Protein AF-A0AA88HUE6-F1 (afdb_monomer)

Nearest PDB structures (foldseek):
  8euy-assembly1_h  TM=8.914E-01  e=2.891E+00  Schizosaccharomyces pombe
  8eup-assembly1_h  TM=8.843E-01  e=4.978E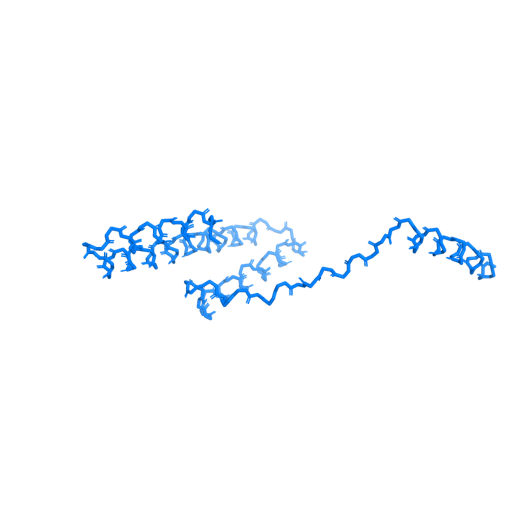+00  Schizosaccharomyces pombe
  5xy3-assembly1_h  TM=8.679E-01  e=9.106E+00  Trichomonas vaginalis
  6nye-assembly1_B  TM=6.367E-01  e=5.967E+00  synthetic construct
  6o0c-assembly1_A  TM=6.327E-01  e=5.617E+00  synthetic construct

Radius of gyration: 23.77 Å; Cα contacts (8 Å, |Δi|>4): 40; chains: 1; bounding box: 60×45×47 Å

Foldseek 3Di:
DVVVVVVVVVVVVVCCVVPPVPPPPPPDPPDPPPPLDDPVLVVLVVVLVVLVVVCVVPVDPVSVVVSVVSVVVSVVSVVVSLVVVLVVQCVVCPPPPVSNVVSVCVNVVVD

pLDDT: mean 87.7, std 11.86, range [54.44, 98.19]

Mean predicted aligned error: 10.84 Å

Solvent-accessible surface area (backbone atoms only — not comparable to full-atom values): 6430 Å² total; per-residue (Å²): 113,67,71,59,51,54,53,51,50,52,54,51,50,55,52,43,62,73,68,49,74,81,72,83,71,75,74,72,74,76,66,77,68,59,88,63,61,50,70,71,58,49,51,55,50,49,52,33,50,53,34,45,54,49,21,72,72,67,71,42,68,68,42,44,53,53,26,51,52,43,48,50,50,50,53,52,51,53,52,50,32,51,48,51,53,53,53,52,51,55,60,74,37,63,90,40,69,68,55,46,51,51,54,51,34,57,75,73,62,79,107

Sequence (111 aa):
MELINDQFMSVFQSIYEKTCLLRLVKQKKDDPRKPWITKERIDVINNRNLLYEQYLNSQDDADFIEFKAVRNKVNNMRRQAKKKYFEERFSDDKGDTRATWQVINEFMGVL

Organism: Artemia franciscana (NCBI:txid6661)

Structure (mmCIF, N/CA/C/O backbone):
data_AF-A0AA88HUE6-F1
#
_entry.id   AF-A0AA88HUE6-F1
#
loop_
_atom_site.group_PDB
_atom_site.id
_atom_site.type_symbol
_atom_site.label_atom_id
_atom_site.label_alt_id
_atom_site.label_comp_id
_atom_site.label_asym_id
_atom_site.label_entity_id
_atom_site.label_seq_id
_atom_site.pdbx_PDB_ins_code
_atom_site.Cartn_x
_atom_site.Cartn_y
_atom_site.Cartn_z
_atom_site.occupancy
_atom_site.B_iso_or_equiv
_atom_site.auth_seq_id
_atom_site.auth_comp_id
_atom_site.auth_asym_id
_atom_site.auth_atom_id
_atom_site.pdbx_PDB_model_num
ATOM 1 N N . MET A 1 1 ? 37.954 28.245 -13.651 1.00 57.59 1 MET A N 1
ATOM 2 C CA . MET A 1 1 ? 36.530 27.850 -13.584 1.00 57.59 1 MET A CA 1
ATOM 3 C C . MET A 1 1 ? 36.137 27.437 -12.173 1.00 57.59 1 MET A C 1
ATOM 5 O O . MET A 1 1 ? 35.124 27.934 -11.711 1.00 57.59 1 MET A O 1
ATOM 9 N N . GLU A 1 2 ? 36.954 26.651 -11.463 1.00 65.00 2 GLU A N 1
ATOM 10 C CA . GLU A 1 2 ? 36.704 26.275 -10.054 1.00 65.00 2 GLU A CA 1
ATOM 11 C C . GLU A 1 2 ? 36.568 27.488 -9.114 1.00 65.00 2 GLU A C 1
ATOM 13 O O . GLU A 1 2 ? 35.540 27.637 -8.470 1.00 65.00 2 GLU A O 1
ATOM 18 N N . LEU A 1 3 ? 37.494 28.455 -9.170 1.00 68.75 3 LEU A N 1
ATOM 19 C CA . LEU A 1 3 ? 37.474 29.636 -8.285 1.00 68.75 3 LEU A CA 1
ATOM 20 C C . LEU A 1 3 ? 36.208 30.516 -8.390 1.00 68.75 3 LEU A C 1
ATOM 22 O O . LEU A 1 3 ? 35.774 31.118 -7.410 1.00 68.75 3 LEU A O 1
ATOM 26 N N . ILE A 1 4 ? 35.628 30.618 -9.591 1.00 78.62 4 ILE A N 1
ATOM 27 C CA . ILE A 1 4 ? 34.405 31.403 -9.840 1.00 78.62 4 ILE A CA 1
ATOM 28 C C . ILE A 1 4 ? 33.192 30.660 -9.281 1.00 78.62 4 ILE A C 1
ATOM 30 O O . ILE A 1 4 ? 32.294 31.282 -8.715 1.00 78.62 4 ILE 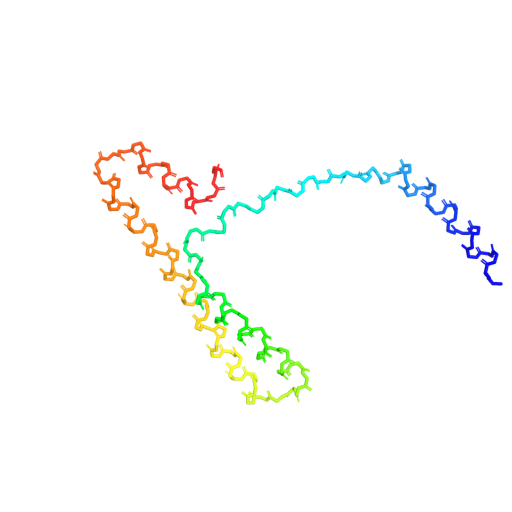A O 1
ATOM 34 N N . ASN A 1 5 ? 33.184 29.333 -9.417 1.00 79.62 5 ASN A N 1
ATOM 35 C CA . ASN A 1 5 ? 32.144 28.492 -8.848 1.00 79.62 5 ASN A CA 1
ATOM 36 C C . ASN A 1 5 ? 32.173 28.572 -7.316 1.00 79.62 5 ASN A C 1
ATOM 38 O O . ASN A 1 5 ? 31.129 28.738 -6.697 1.00 79.62 5 ASN A O 1
ATOM 42 N N . ASP A 1 6 ? 33.362 28.581 -6.715 1.00 85.75 6 ASP A N 1
ATOM 43 C CA . ASP A 1 6 ? 33.521 28.690 -5.262 1.00 85.75 6 ASP A CA 1
ATOM 44 C C . ASP A 1 6 ? 33.017 30.039 -4.731 1.00 85.75 6 ASP A C 1
ATOM 46 O O . ASP A 1 6 ? 32.276 30.093 -3.745 1.00 85.75 6 ASP A O 1
ATOM 50 N N . GLN A 1 7 ? 33.343 31.139 -5.419 1.00 87.19 7 GLN A N 1
ATOM 51 C CA . GLN A 1 7 ? 32.819 32.461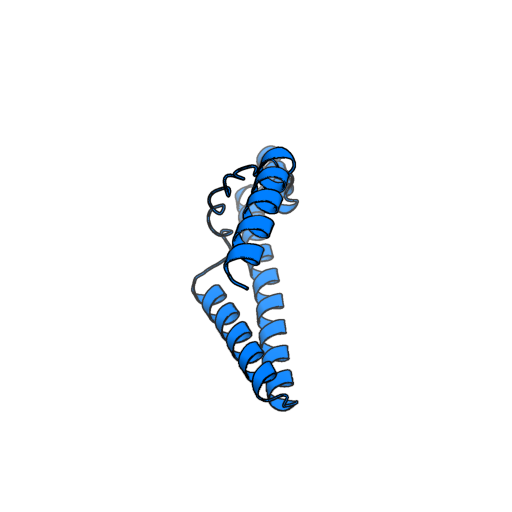 -5.068 1.00 87.19 7 GLN A CA 1
ATOM 52 C C . GLN A 1 7 ? 31.298 32.527 -5.212 1.00 87.19 7 GLN A C 1
ATOM 54 O O . GLN A 1 7 ? 30.620 32.980 -4.288 1.00 87.19 7 GLN A O 1
ATOM 59 N N . PHE A 1 8 ? 30.750 32.040 -6.327 1.00 91.81 8 PHE A N 1
ATOM 60 C CA . PHE A 1 8 ? 29.307 31.998 -6.546 1.00 91.81 8 PHE A CA 1
ATOM 61 C C . PHE A 1 8 ? 28.590 31.181 -5.462 1.00 91.81 8 PHE A C 1
ATOM 63 O O . PHE A 1 8 ? 27.630 31.667 -4.861 1.00 91.81 8 PHE A O 1
ATOM 70 N N . MET A 1 9 ? 29.091 29.981 -5.161 1.00 92.56 9 MET A N 1
ATOM 71 C CA . MET A 1 9 ? 28.514 29.095 -4.152 1.00 92.56 9 MET A CA 1
ATOM 72 C C . MET A 1 9 ? 28.572 29.712 -2.756 1.00 92.56 9 MET A C 1
ATOM 74 O O . MET A 1 9 ? 27.603 29.593 -2.012 1.00 92.56 9 MET A O 1
ATOM 78 N N . SER A 1 10 ? 29.644 30.434 -2.411 1.00 89.94 10 SER A N 1
ATOM 79 C CA . SER A 1 10 ? 29.738 31.119 -1.115 1.00 89.94 10 SER A CA 1
ATOM 80 C C . SER A 1 10 ? 28.666 32.204 -0.943 1.00 89.94 10 SER A C 1
ATOM 82 O O . SER A 1 10 ? 27.997 32.273 0.092 1.00 89.94 10 SER A O 1
ATOM 84 N N . VAL A 1 11 ? 28.444 33.018 -1.982 1.00 91.31 11 VAL A N 1
ATOM 85 C CA . VAL A 1 11 ? 27.438 34.086 -1.967 1.00 91.31 11 VAL A CA 1
ATOM 86 C C . VAL A 1 11 ? 26.040 33.478 -1.926 1.00 91.31 11 VAL A C 1
ATOM 88 O O . VAL A 1 11 ? 25.224 33.869 -1.089 1.00 91.31 11 VAL A O 1
ATOM 91 N N . PHE A 1 12 ? 25.780 32.483 -2.773 1.00 90.50 12 PHE A N 1
ATOM 92 C CA . PHE A 1 12 ? 24.508 31.772 -2.811 1.00 90.50 12 PHE A CA 1
ATOM 93 C C . PHE A 1 12 ? 24.170 31.124 -1.462 1.00 90.50 12 PHE A C 1
ATOM 95 O O . PHE A 1 12 ? 23.078 31.349 -0.941 1.00 90.50 12 PHE A O 1
ATOM 102 N N . GLN A 1 13 ? 25.114 30.395 -0.860 1.00 87.25 13 GLN A N 1
ATOM 103 C CA . GLN A 1 13 ? 24.922 29.724 0.426 1.00 87.25 13 GLN A CA 1
ATOM 104 C C . GLN A 1 13 ? 24.581 30.726 1.535 1.00 87.25 13 GLN A C 1
ATOM 106 O O . GLN A 1 13 ? 23.639 30.503 2.291 1.00 87.25 13 GLN A O 1
ATOM 111 N N . SER A 1 14 ? 25.271 31.872 1.583 1.00 88.94 14 SER A N 1
ATOM 112 C CA . SER A 1 14 ? 25.000 32.911 2.586 1.00 88.94 14 SER A CA 1
ATOM 113 C C . SER A 1 14 ? 23.584 33.494 2.486 1.00 88.94 14 SER A C 1
ATOM 115 O O . SER A 1 14 ? 22.932 33.757 3.499 1.00 88.94 14 SER A O 1
ATOM 117 N N . ILE A 1 15 ? 23.076 33.673 1.261 1.00 88.94 15 ILE A N 1
ATOM 118 C CA . ILE A 1 15 ? 21.715 34.159 1.019 1.00 88.94 15 ILE A CA 1
ATOM 119 C C . ILE A 1 15 ? 20.716 33.063 1.382 1.00 88.94 15 ILE A C 1
ATOM 121 O O . ILE A 1 15 ? 19.708 33.343 2.035 1.00 88.94 15 ILE A O 1
ATOM 125 N N . TYR A 1 16 ? 21.003 31.823 0.992 1.00 84.75 16 TYR A N 1
ATOM 126 C CA . TYR A 1 16 ? 20.160 30.667 1.256 1.00 84.75 16 TYR A CA 1
ATOM 127 C C . TYR A 1 16 ? 19.982 30.429 2.759 1.00 84.75 16 TYR A C 1
ATOM 129 O O . TYR A 1 16 ? 18.852 30.381 3.226 1.00 84.75 16 TYR A O 1
ATOM 137 N N . GLU A 1 17 ? 21.059 30.395 3.544 1.00 83.44 17 GLU A N 1
ATOM 138 C CA . GLU A 1 17 ? 20.996 30.208 5.002 1.00 83.44 17 GLU A CA 1
ATOM 139 C C . GLU A 1 17 ? 20.267 31.352 5.719 1.00 83.44 17 GLU A C 1
ATOM 141 O O . GLU A 1 17 ? 19.539 31.126 6.686 1.00 83.44 17 GLU A O 1
ATOM 146 N N . LYS A 1 18 ? 20.430 32.589 5.231 1.00 83.06 18 LYS A N 1
ATOM 147 C CA . LYS A 1 18 ? 19.788 33.776 5.811 1.00 83.06 18 LYS A CA 1
ATOM 148 C C . LYS A 1 18 ? 18.290 33.857 5.511 1.00 83.06 18 LYS A C 1
ATOM 150 O O . LYS A 1 18 ? 17.538 34.399 6.319 1.00 83.06 18 LYS A O 1
ATOM 155 N N . THR A 1 19 ? 17.857 33.388 4.341 1.00 82.81 19 THR A N 1
ATOM 156 C CA . THR A 1 19 ? 16.472 33.554 3.857 1.00 82.81 19 THR A CA 1
ATOM 157 C C . THR A 1 19 ? 15.637 32.290 4.012 1.00 82.81 19 THR A C 1
ATOM 159 O O . THR A 1 19 ? 14.489 32.353 4.453 1.00 82.81 19 THR A O 1
ATOM 162 N N . CYS A 1 20 ? 16.213 31.131 3.704 1.00 78.06 20 CYS A N 1
ATOM 163 C CA . CYS A 1 20 ? 15.608 29.833 3.938 1.00 78.06 20 CYS A CA 1
ATOM 164 C C . CYS A 1 20 ? 16.015 29.352 5.327 1.00 78.06 20 CYS A C 1
ATOM 166 O O . CYS A 1 20 ? 17.016 28.661 5.500 1.00 78.06 20 CYS A O 1
ATOM 168 N N . LEU A 1 21 ? 15.195 29.681 6.328 1.00 69.00 21 LEU A N 1
ATOM 169 C CA . LEU A 1 21 ? 15.250 29.002 7.617 1.00 69.00 21 LEU A CA 1
ATOM 170 C C . LEU A 1 21 ? 15.008 27.510 7.365 1.00 69.00 21 LEU A C 1
ATOM 172 O O . LEU A 1 21 ? 13.861 27.078 7.220 1.00 69.00 21 LEU A O 1
ATOM 176 N N . LEU A 1 22 ? 16.090 26.730 7.288 1.00 67.81 22 LEU A N 1
ATOM 177 C CA . LEU A 1 22 ? 16.044 25.277 7.213 1.00 67.81 22 LEU A CA 1
ATOM 178 C C . LEU A 1 22 ? 15.398 24.772 8.499 1.00 67.81 22 LEU A C 1
ATOM 180 O O . LEU A 1 22 ? 16.046 24.520 9.514 1.00 67.81 22 LEU A O 1
ATOM 184 N N . ARG A 1 23 ? 14.072 24.662 8.480 1.00 67.88 23 ARG A N 1
ATOM 185 C CA . ARG A 1 23 ? 13.339 24.039 9.564 1.00 67.88 23 ARG A CA 1
ATOM 186 C C . ARG A 1 23 ? 13.684 22.563 9.504 1.00 67.88 23 ARG A C 1
ATOM 188 O O . ARG A 1 23 ? 13.254 21.864 8.590 1.00 67.88 23 ARG A O 1
ATOM 195 N N . LEU A 1 24 ? 14.427 22.087 10.499 1.00 66.75 24 LEU A N 1
ATOM 196 C CA . LEU A 1 24 ? 14.520 20.663 10.783 1.00 66.75 24 LEU A CA 1
ATOM 197 C C . LEU A 1 24 ? 13.112 20.184 11.137 1.00 66.75 24 LEU A C 1
ATOM 199 O O . LEU A 1 24 ? 12.660 20.267 12.280 1.00 66.75 24 LEU A O 1
ATOM 203 N N . VAL A 1 25 ? 12.378 19.736 10.123 1.00 69.81 25 VAL A N 1
ATOM 204 C CA . VAL A 1 25 ? 11.133 19.019 10.333 1.00 69.81 25 VAL A CA 1
ATOM 205 C C . VAL A 1 25 ? 11.553 17.703 10.957 1.00 69.81 25 VAL A C 1
ATOM 207 O O . VAL A 1 25 ? 12.130 16.846 10.290 1.00 69.81 25 VAL A O 1
ATOM 210 N N . LYS A 1 26 ? 11.301 17.552 12.261 1.00 64.44 26 LYS A N 1
ATOM 211 C CA . LYS A 1 26 ? 11.343 16.232 12.882 1.00 64.44 26 LYS A CA 1
ATOM 212 C C . LYS A 1 26 ? 10.374 15.379 12.083 1.00 64.44 26 LYS A C 1
ATOM 214 O O . LYS A 1 26 ? 9.165 15.608 12.154 1.00 64.44 26 LYS A O 1
ATOM 219 N N . GLN A 1 27 ? 10.897 14.440 11.298 1.00 61.78 27 GLN A N 1
ATOM 220 C CA . GLN A 1 27 ? 10.044 13.407 10.747 1.00 61.78 27 GLN A CA 1
ATOM 221 C C . GLN A 1 27 ? 9.397 12.741 11.954 1.00 61.78 27 GLN A C 1
ATOM 223 O O . GLN A 1 27 ? 10.094 12.253 12.851 1.00 61.78 27 GLN A O 1
ATOM 228 N N . LYS A 1 28 ? 8.066 12.833 12.049 1.00 60.84 28 LYS A N 1
ATOM 229 C CA . LYS A 1 28 ? 7.341 12.014 13.013 1.00 60.84 28 LYS A CA 1
ATOM 230 C C . LYS A 1 28 ? 7.803 10.590 12.727 1.00 60.84 28 LYS A C 1
ATOM 232 O O . LYS A 1 28 ? 7.804 10.194 11.564 1.00 60.84 28 LYS A O 1
ATOM 237 N N . LYS A 1 29 ? 8.267 9.876 13.760 1.00 55.03 29 LYS A N 1
ATOM 238 C CA . LYS A 1 29 ? 8.512 8.435 13.638 1.00 55.03 29 LYS A CA 1
ATOM 239 C C . LYS A 1 29 ? 7.276 7.870 12.959 1.00 55.03 29 LYS A C 1
ATOM 241 O O . LYS A 1 29 ? 6.182 8.203 13.420 1.00 55.03 29 LYS A O 1
ATOM 246 N N . ASP A 1 30 ? 7.469 7.148 11.856 1.00 57.19 30 ASP A N 1
ATOM 247 C CA . ASP A 1 30 ? 6.366 6.542 11.124 1.00 57.19 30 ASP A CA 1
ATOM 248 C C . ASP A 1 30 ? 5.431 5.912 12.153 1.00 57.19 30 ASP A C 1
ATOM 250 O O . ASP A 1 30 ? 5.849 5.062 12.945 1.00 57.19 30 ASP A O 1
ATOM 254 N N . ASP A 1 31 ? 4.206 6.432 12.197 1.00 56.72 31 ASP A N 1
ATOM 255 C CA . ASP A 1 31 ? 3.102 5.868 12.963 1.00 56.72 31 ASP A CA 1
ATOM 256 C C . ASP A 1 31 ? 3.155 4.344 12.770 1.00 56.72 31 ASP A C 1
ATOM 258 O O . ASP A 1 31 ? 3.358 3.936 11.613 1.00 56.72 31 ASP A O 1
ATOM 262 N N . PRO A 1 32 ? 3.095 3.506 13.835 1.00 56.97 32 PRO A N 1
ATOM 263 C CA . PRO A 1 32 ? 3.165 2.055 13.716 1.00 56.97 32 PRO A CA 1
ATOM 264 C C . PRO A 1 32 ? 2.401 1.625 12.478 1.00 56.97 32 PRO A C 1
ATOM 266 O O . PRO A 1 32 ? 1.204 1.881 12.352 1.00 56.97 32 PRO A O 1
ATOM 269 N N . ARG A 1 33 ? 3.177 1.104 11.518 1.00 68.31 33 ARG A N 1
ATOM 270 C CA . ARG A 1 33 ? 2.774 0.792 10.148 1.00 68.31 33 ARG A CA 1
ATOM 271 C C . ARG A 1 33 ? 1.320 0.349 10.178 1.00 68.31 33 ARG A C 1
ATOM 273 O O . ARG A 1 33 ? 1.054 -0.670 10.808 1.00 68.31 33 ARG A O 1
ATOM 280 N N . LYS A 1 34 ? 0.423 1.161 9.591 1.00 81.06 34 LYS A N 1
ATOM 281 C CA . LYS A 1 34 ? -1.047 1.011 9.668 1.00 81.06 34 LYS A CA 1
ATOM 282 C C . LYS A 1 34 ? -1.428 -0.445 9.946 1.00 81.06 34 LYS A C 1
ATOM 284 O O . LYS A 1 34 ? -1.053 -1.268 9.109 1.00 81.06 34 LYS A O 1
ATOM 289 N N . PRO A 1 35 ? -2.154 -0.776 11.029 1.00 85.50 35 PRO A N 1
ATOM 290 C CA . PRO A 1 35 ? -2.270 -2.156 11.523 1.00 85.50 35 PRO A CA 1
ATOM 291 C C . PRO A 1 35 ? -2.710 -3.181 10.468 1.00 85.50 35 PRO A C 1
ATOM 293 O O . PRO A 1 35 ? -2.348 -4.352 10.508 1.00 85.50 35 PRO A O 1
ATOM 296 N N . TRP A 1 36 ? -3.442 -2.727 9.451 1.00 88.56 36 TRP A N 1
ATOM 297 C CA . TRP A 1 36 ? -3.846 -3.513 8.291 1.00 88.56 36 TRP A CA 1
ATOM 298 C C . TRP A 1 36 ? -2.764 -3.684 7.198 1.00 88.56 36 TRP A C 1
ATOM 300 O O . TRP A 1 36 ? -3.087 -4.076 6.074 1.00 88.56 36 TRP A O 1
ATOM 310 N N . ILE A 1 37 ? -1.486 -3.408 7.452 1.00 88.38 37 ILE A N 1
ATOM 311 C CA . ILE A 1 37 ? -0.371 -3.647 6.521 1.00 88.38 37 ILE A CA 1
ATOM 312 C C . ILE A 1 37 ? 0.504 -4.777 7.069 1.00 88.38 37 ILE A C 1
ATOM 314 O O . ILE A 1 37 ? 1.243 -4.597 8.029 1.00 88.38 37 ILE A O 1
ATOM 318 N N . THR A 1 38 ? 0.455 -5.936 6.414 1.00 90.25 38 THR A N 1
ATOM 319 C CA . THR A 1 38 ? 1.256 -7.120 6.758 1.00 90.25 38 THR A CA 1
ATOM 320 C C . THR A 1 38 ? 2.474 -7.253 5.841 1.00 90.25 38 THR A C 1
ATOM 322 O O . THR A 1 38 ? 2.514 -6.645 4.768 1.00 90.25 38 THR A O 1
ATOM 325 N N . LYS A 1 39 ? 3.454 -8.082 6.234 1.00 88.75 39 LYS A N 1
ATOM 326 C CA . LYS A 1 39 ? 4.632 -8.404 5.406 1.00 88.75 39 LYS A CA 1
ATOM 327 C C . LYS A 1 39 ? 4.236 -8.925 4.021 1.00 88.75 39 LYS A C 1
ATOM 329 O O . LYS A 1 39 ? 4.663 -8.367 3.023 1.00 88.75 39 LYS A O 1
ATOM 334 N N . GLU A 1 40 ? 3.310 -9.875 3.966 1.00 89.31 40 GLU A N 1
ATOM 335 C CA . GLU A 1 40 ? 2.793 -10.430 2.707 1.00 89.31 40 GLU A CA 1
ATOM 336 C C . GLU A 1 40 ? 2.220 -9.347 1.779 1.00 89.31 40 GLU A C 1
ATOM 338 O O . GLU A 1 40 ? 2.454 -9.341 0.573 1.00 89.31 40 GLU A O 1
ATOM 343 N N . ARG A 1 41 ? 1.484 -8.376 2.338 1.00 91.44 41 ARG A N 1
ATOM 344 C CA . ARG A 1 41 ? 0.926 -7.257 1.563 1.00 91.44 41 ARG A CA 1
ATOM 345 C C . ARG A 1 41 ? 2.027 -6.350 1.016 1.00 91.44 41 ARG A C 1
ATOM 347 O O . ARG A 1 41 ? 1.873 -5.804 -0.076 1.00 91.44 41 ARG A O 1
ATOM 354 N N . ILE A 1 42 ? 3.115 -6.181 1.764 1.00 92.81 42 ILE A N 1
ATOM 355 C CA . ILE A 1 42 ? 4.301 -5.439 1.323 1.00 92.81 42 ILE A CA 1
ATOM 356 C C . ILE A 1 42 ? 4.993 -6.182 0.180 1.00 92.81 42 ILE A C 1
ATOM 358 O O . ILE A 1 42 ? 5.353 -5.544 -0.803 1.00 92.81 42 ILE A O 1
ATOM 362 N N . ASP A 1 43 ? 5.092 -7.506 0.242 1.00 94.38 43 ASP A N 1
ATOM 363 C CA . ASP A 1 43 ? 5.708 -8.304 -0.822 1.00 94.38 43 ASP A CA 1
ATOM 364 C C . ASP A 1 43 ? 4.946 -8.145 -2.151 1.00 94.38 43 ASP A C 1
ATOM 366 O O . ASP A 1 43 ? 5.550 -7.909 -3.197 1.00 94.38 43 ASP A O 1
ATOM 370 N N . VAL A 1 44 ? 3.607 -8.131 -2.115 1.00 94.88 44 VAL A N 1
ATOM 371 C CA . VAL A 1 44 ? 2.782 -7.858 -3.311 1.00 94.88 44 VAL A CA 1
ATOM 372 C C . VAL A 1 44 ? 2.975 -6.422 -3.825 1.00 94.88 44 VAL A C 1
ATOM 374 O O . VAL A 1 44 ? 2.991 -6.185 -5.034 1.00 94.88 44 VAL A O 1
ATOM 377 N N . ILE A 1 45 ? 3.128 -5.446 -2.922 1.00 95.62 45 ILE A N 1
ATOM 378 C CA . ILE A 1 45 ? 3.436 -4.049 -3.272 1.00 95.62 45 ILE A CA 1
ATOM 379 C C . ILE A 1 45 ? 4.800 -3.952 -3.961 1.00 95.62 45 ILE A C 1
ATOM 381 O O . ILE A 1 45 ? 4.902 -3.236 -4.958 1.00 95.62 45 ILE A O 1
ATOM 385 N N . ASN A 1 46 ? 5.802 -4.667 -3.454 1.00 96.62 46 ASN A N 1
ATOM 386 C CA . ASN A 1 46 ? 7.148 -4.697 -4.011 1.00 96.62 46 ASN A CA 1
ATOM 387 C C . ASN A 1 46 ? 7.148 -5.360 -5.390 1.00 96.62 46 ASN A C 1
ATOM 389 O O . ASN A 1 46 ? 7.692 -4.787 -6.325 1.00 96.62 46 ASN A O 1
ATOM 393 N N . ASN A 1 47 ? 6.438 -6.480 -5.557 1.00 97.25 47 ASN A N 1
ATOM 394 C CA . ASN A 1 47 ? 6.272 -7.123 -6.862 1.00 97.25 47 ASN A CA 1
ATOM 395 C C . ASN A 1 47 ? 5.663 -6.171 -7.903 1.00 97.25 47 ASN A C 1
ATOM 397 O O . ASN A 1 47 ? 6.137 -6.068 -9.027 1.00 97.25 47 ASN A O 1
ATOM 401 N N . ARG A 1 48 ? 4.636 -5.409 -7.512 1.00 97.62 48 ARG A N 1
ATOM 402 C CA . ARG A 1 48 ? 4.032 -4.382 -8.374 1.00 97.62 48 ARG A CA 1
ATOM 403 C C . ARG A 1 48 ? 5.019 -3.279 -8.762 1.00 97.62 48 ARG A C 1
ATOM 405 O O . ARG A 1 48 ? 4.885 -2.735 -9.852 1.00 97.62 48 ARG A O 1
ATOM 412 N N . ASN A 1 49 ? 5.956 -2.919 -7.885 1.00 97.81 49 ASN A N 1
ATOM 413 C CA . ASN A 1 49 ? 6.986 -1.925 -8.195 1.00 97.81 49 ASN A CA 1
ATOM 414 C C . ASN A 1 49 ? 8.028 -2.497 -9.166 1.00 97.81 49 ASN A C 1
ATOM 416 O O . ASN A 1 49 ? 8.351 -1.830 -10.139 1.00 97.81 49 ASN A O 1
ATOM 420 N N . LEU A 1 50 ? 8.465 -3.743 -8.958 1.00 98.06 50 LEU A N 1
ATOM 421 C CA . LEU A 1 50 ? 9.394 -4.429 -9.863 1.00 98.06 50 LEU A CA 1
ATOM 422 C C . LEU A 1 50 ? 8.816 -4.543 -11.280 1.00 98.06 50 LEU A C 1
ATOM 424 O O . LEU A 1 50 ? 9.485 -4.192 -12.242 1.00 98.06 50 LEU A O 1
ATOM 428 N N . LEU A 1 51 ? 7.544 -4.934 -11.412 1.00 97.88 51 LEU A N 1
ATOM 429 C CA . LEU A 1 51 ? 6.865 -4.987 -12.715 1.00 97.88 51 LEU A CA 1
ATOM 430 C C . LEU A 1 51 ? 6.739 -3.611 -13.380 1.00 97.88 51 LEU A C 1
ATOM 432 O O . LEU A 1 51 ? 6.748 -3.506 -14.603 1.00 97.88 51 LEU A O 1
ATOM 436 N N . TYR A 1 52 ? 6.620 -2.543 -12.588 1.00 98.12 52 TYR A N 1
ATOM 437 C CA . TYR A 1 52 ? 6.616 -1.188 -13.131 1.00 98.12 52 TYR A CA 1
ATOM 438 C C . TYR A 1 52 ? 7.994 -0.800 -13.668 1.00 98.12 52 TYR A C 1
ATOM 440 O O . TYR A 1 52 ? 8.082 -0.257 -14.763 1.00 98.12 52 TYR A O 1
ATOM 448 N N . GLU A 1 53 ? 9.062 -1.108 -12.929 1.00 98.19 53 GLU A N 1
ATOM 449 C CA . GLU A 1 53 ? 10.440 -0.900 -13.386 1.00 98.19 53 GLU A CA 1
ATOM 450 C C . GLU A 1 53 ? 10.739 -1.714 -14.651 1.00 98.19 53 GLU A C 1
ATOM 452 O O . GLU A 1 53 ? 11.320 -1.181 -15.593 1.00 98.19 53 GLU A O 1
ATOM 457 N N . GLN A 1 54 ? 10.279 -2.967 -14.715 1.00 97.56 54 GLN A N 1
ATOM 458 C CA . GLN A 1 54 ? 10.376 -3.806 -15.910 1.00 97.56 54 GLN A CA 1
ATOM 459 C C . GLN A 1 54 ? 9.694 -3.148 -17.114 1.00 97.56 54 GLN A C 1
ATOM 461 O O . GLN A 1 54 ? 10.348 -2.954 -18.134 1.00 97.56 54 GLN A O 1
ATOM 466 N N . TYR A 1 55 ? 8.436 -2.720 -16.969 1.00 97.94 55 TYR A N 1
ATOM 467 C CA . TYR A 1 55 ? 7.714 -2.005 -18.023 1.00 97.94 55 TYR A CA 1
ATOM 468 C C . TYR A 1 55 ? 8.427 -0.716 -18.464 1.00 97.94 55 TYR A C 1
ATOM 470 O O . TYR A 1 55 ? 8.492 -0.426 -19.655 1.00 97.94 55 TYR A O 1
ATOM 478 N N . LEU A 1 56 ? 8.985 0.067 -17.533 1.00 97.56 56 LEU A N 1
ATOM 479 C CA . LEU A 1 56 ? 9.721 1.287 -17.887 1.00 97.56 56 LEU A CA 1
ATOM 480 C C . LEU A 1 56 ? 10.967 0.996 -18.735 1.00 97.56 56 LEU A C 1
ATOM 482 O O . LEU A 1 56 ? 11.328 1.820 -19.576 1.00 97.56 56 LEU A O 1
ATOM 486 N N . ASN A 1 57 ? 11.603 -0.156 -18.516 1.00 97.44 57 ASN A N 1
ATOM 487 C CA . ASN A 1 57 ? 12.791 -0.578 -19.251 1.00 97.44 57 ASN A CA 1
ATOM 488 C C . ASN A 1 57 ? 12.453 -1.200 -20.613 1.00 97.44 57 ASN A C 1
ATOM 490 O O . ASN A 1 57 ? 13.154 -0.929 -21.585 1.00 97.44 57 ASN A O 1
ATOM 494 N N . SER A 1 58 ? 11.414 -2.036 -20.690 1.00 96.62 58 SER A N 1
ATOM 495 C CA . SER A 1 58 ? 11.036 -2.742 -21.922 1.00 96.62 58 SER A CA 1
ATOM 496 C C . SER A 1 58 ? 10.167 -1.905 -22.859 1.00 96.62 58 SER A C 1
ATOM 498 O O . SER A 1 58 ? 10.287 -2.035 -24.074 1.00 96.62 58 SER A O 1
ATOM 500 N N . GLN A 1 59 ? 9.299 -1.055 -22.298 1.00 94.38 59 GLN A N 1
ATOM 501 C CA . GLN A 1 59 ? 8.219 -0.346 -22.994 1.00 94.38 59 GLN A CA 1
ATOM 502 C C . GLN A 1 59 ? 7.263 -1.273 -23.769 1.00 94.38 59 GLN A C 1
ATOM 504 O O . GLN A 1 59 ? 6.619 -0.835 -24.721 1.00 94.38 59 GLN A O 1
ATOM 509 N N . ASP A 1 60 ? 7.151 -2.539 -23.355 1.00 96.81 60 ASP A N 1
ATOM 510 C CA . ASP A 1 60 ? 6.257 -3.525 -23.968 1.00 96.81 60 ASP A CA 1
ATOM 511 C C . ASP A 1 60 ? 4.838 -3.454 -23.370 1.00 96.81 60 ASP A C 1
ATOM 513 O O . ASP A 1 60 ? 4.638 -3.314 -22.156 1.00 96.81 60 ASP A O 1
ATOM 517 N N . ASP A 1 61 ? 3.832 -3.609 -24.230 1.00 97.00 61 ASP A N 1
ATOM 518 C CA . ASP A 1 61 ? 2.423 -3.685 -23.854 1.00 97.00 61 ASP A CA 1
ATOM 519 C C . ASP A 1 61 ? 2.135 -4.909 -22.973 1.00 97.00 61 ASP A C 1
ATOM 521 O O . ASP A 1 61 ? 1.292 -4.836 -22.073 1.00 97.00 61 ASP A O 1
ATOM 525 N N . ALA A 1 62 ? 2.837 -6.028 -23.187 1.00 97.31 62 ALA A N 1
ATOM 526 C CA . ALA A 1 62 ? 2.675 -7.228 -22.365 1.00 97.31 62 ALA A CA 1
ATOM 527 C C . ALA A 1 62 ? 3.051 -6.963 -20.894 1.00 97.31 62 ALA A C 1
ATOM 529 O O . ALA A 1 62 ? 2.257 -7.243 -19.986 1.00 97.31 62 ALA A O 1
ATOM 530 N N . ASP A 1 63 ? 4.202 -6.326 -20.668 1.00 96.94 63 ASP A N 1
ATOM 531 C CA . ASP A 1 63 ? 4.673 -5.931 -19.336 1.00 96.94 63 ASP A CA 1
ATOM 532 C C . ASP A 1 63 ? 3.734 -4.902 -18.693 1.00 96.94 63 ASP A C 1
ATOM 534 O O . ASP A 1 63 ? 3.436 -4.965 -17.494 1.00 96.94 63 ASP A O 1
ATOM 538 N N . PHE A 1 64 ? 3.190 -3.975 -19.491 1.00 97.81 64 PHE A N 1
ATOM 539 C CA . PHE A 1 64 ? 2.197 -3.020 -19.006 1.00 97.81 64 PHE A CA 1
ATOM 540 C C . PHE A 1 64 ? 0.907 -3.702 -18.534 1.00 97.81 64 PHE A C 1
ATOM 542 O O . PHE A 1 64 ? 0.348 -3.332 -17.492 1.00 97.81 64 PHE A O 1
ATOM 549 N N . ILE A 1 65 ? 0.415 -4.693 -19.284 1.00 98.19 65 ILE A N 1
ATOM 550 C CA . ILE A 1 65 ? -0.782 -5.468 -18.933 1.00 98.19 65 ILE A CA 1
ATOM 551 C C . ILE A 1 65 ? -0.558 -6.213 -17.615 1.00 98.19 65 ILE A C 1
ATOM 553 O O . ILE A 1 65 ? -1.419 -6.151 -16.726 1.00 98.19 65 ILE A O 1
ATOM 557 N N . GLU A 1 66 ? 0.599 -6.856 -17.453 1.00 97.38 66 GLU A N 1
ATOM 558 C CA . GLU A 1 66 ? 0.950 -7.564 -16.223 1.00 97.38 66 GLU A CA 1
ATOM 559 C C . GLU A 1 66 ? 1.036 -6.604 -15.028 1.00 97.38 66 GLU A C 1
ATOM 561 O O . GLU A 1 66 ? 0.349 -6.794 -14.012 1.00 97.38 66 GLU A O 1
ATOM 566 N N . PHE A 1 67 ? 1.780 -5.504 -15.167 1.00 98.06 67 PHE A N 1
ATOM 567 C CA . PHE A 1 67 ? 1.846 -4.451 -14.155 1.00 98.06 67 PHE A CA 1
ATOM 568 C C . PHE A 1 67 ? 0.448 -3.953 -13.763 1.00 98.06 67 PHE A C 1
ATOM 570 O O . PHE A 1 67 ? 0.127 -3.834 -12.574 1.00 98.06 67 PHE A O 1
ATOM 577 N N . LYS A 1 68 ? -0.418 -3.675 -14.745 1.00 98.06 68 LYS A N 1
ATOM 578 C CA . LYS A 1 68 ? -1.778 -3.168 -14.516 1.00 98.06 68 LYS A CA 1
ATOM 579 C C . LYS A 1 68 ? -2.626 -4.169 -13.731 1.00 98.06 68 LYS A C 1
ATOM 581 O O . LYS A 1 68 ? -3.360 -3.760 -12.823 1.00 98.06 68 LYS A O 1
ATOM 586 N N . ALA A 1 69 ? -2.507 -5.463 -14.025 1.00 98.00 69 ALA A N 1
ATOM 587 C CA . ALA A 1 69 ? -3.192 -6.517 -13.284 1.00 98.00 69 ALA A CA 1
ATOM 588 C C . ALA A 1 69 ? -2.755 -6.540 -11.808 1.00 98.00 69 ALA A C 1
ATOM 590 O O . ALA A 1 69 ? -3.601 -6.490 -10.904 1.00 98.00 69 ALA A O 1
ATOM 591 N N . VAL A 1 70 ? -1.445 -6.515 -11.540 1.00 97.75 70 VAL A N 1
ATOM 592 C CA . VAL A 1 70 ? -0.924 -6.522 -10.163 1.00 97.75 70 VAL A CA 1
ATOM 593 C C . VAL A 1 70 ? -1.238 -5.209 -9.436 1.00 97.75 70 VAL A C 1
ATOM 595 O O . VAL A 1 70 ? -1.629 -5.230 -8.267 1.00 97.75 70 VAL A O 1
ATOM 598 N N . ARG A 1 71 ? -1.190 -4.056 -10.115 1.00 97.81 71 ARG A N 1
ATOM 599 C CA . ARG A 1 71 ? -1.632 -2.762 -9.565 1.00 97.81 71 ARG A CA 1
ATOM 600 C C . ARG A 1 71 ? -3.081 -2.819 -9.081 1.00 97.81 71 ARG A C 1
ATOM 602 O O . ARG A 1 71 ? -3.376 -2.352 -7.978 1.00 97.81 71 ARG A O 1
ATOM 609 N N . ASN A 1 72 ? -3.979 -3.401 -9.871 1.00 97.94 72 ASN A N 1
ATOM 610 C CA . ASN A 1 72 ? -5.383 -3.555 -9.491 1.00 97.94 72 ASN A CA 1
ATOM 611 C C . ASN A 1 72 ? -5.547 -4.500 -8.297 1.00 97.9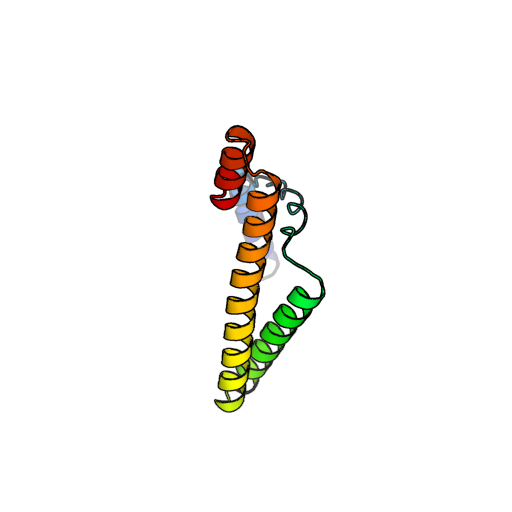4 72 ASN A C 1
ATOM 613 O O . ASN A 1 72 ? -6.285 -4.180 -7.360 1.00 97.94 72 ASN A O 1
ATOM 617 N N . LYS A 1 73 ? -4.798 -5.609 -8.273 1.00 96.81 73 LYS A N 1
ATOM 618 C CA . LYS A 1 73 ? -4.747 -6.523 -7.124 1.00 96.81 73 LYS A CA 1
ATOM 619 C C . LYS A 1 73 ? -4.307 -5.799 -5.849 1.00 96.81 73 LYS A C 1
ATOM 621 O O . LYS A 1 73 ? -4.988 -5.909 -4.832 1.00 96.81 73 LYS A O 1
ATOM 626 N N . VAL A 1 74 ? -3.239 -4.998 -5.907 1.00 96.75 74 VAL A N 1
ATOM 627 C CA . VAL A 1 74 ? -2.757 -4.194 -4.769 1.00 96.75 74 VAL A CA 1
ATOM 628 C C . VAL A 1 74 ? -3.825 -3.207 -4.291 1.00 96.75 74 VAL A C 1
ATOM 630 O O . VAL A 1 74 ? -4.055 -3.085 -3.086 1.00 96.75 74 VAL A O 1
ATOM 633 N N . ASN A 1 75 ? -4.506 -2.519 -5.211 1.00 96.25 75 ASN A N 1
ATOM 634 C CA . ASN A 1 75 ? -5.570 -1.572 -4.868 1.00 96.25 75 ASN A CA 1
ATOM 635 C C . ASN A 1 75 ? -6.734 -2.258 -4.144 1.00 96.25 75 ASN A C 1
ATOM 637 O O . ASN A 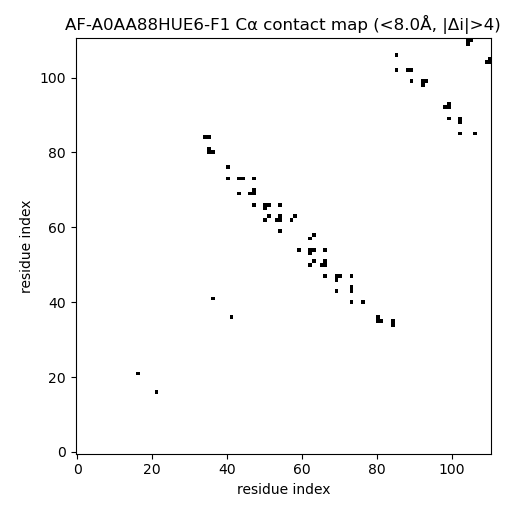1 75 ? -7.182 -1.776 -3.100 1.00 96.25 75 ASN A O 1
ATOM 641 N N . ASN A 1 76 ? -7.198 -3.393 -4.669 1.00 96.75 76 ASN A N 1
ATOM 642 C CA . ASN A 1 76 ? -8.288 -4.160 -4.071 1.00 96.75 76 ASN A CA 1
ATOM 643 C C . ASN A 1 76 ? -7.891 -4.715 -2.703 1.00 96.75 76 ASN A C 1
ATOM 645 O O . ASN A 1 76 ? -8.614 -4.520 -1.727 1.00 96.75 76 ASN A O 1
ATOM 649 N N . MET A 1 77 ? -6.700 -5.305 -2.607 1.00 95.56 77 MET A N 1
ATOM 650 C CA . MET A 1 77 ? -6.131 -5.803 -1.359 1.00 95.56 77 MET A CA 1
ATOM 651 C C . MET A 1 77 ? -6.044 -4.700 -0.297 1.00 95.56 77 MET A C 1
ATOM 653 O O . MET A 1 77 ? -6.461 -4.913 0.836 1.00 95.56 77 MET A O 1
ATOM 657 N N . ARG A 1 78 ? -5.564 -3.498 -0.648 1.00 92.62 78 ARG A N 1
ATOM 658 C CA . ARG A 1 78 ? -5.481 -2.356 0.281 1.00 92.62 78 ARG A CA 1
ATOM 659 C C . ARG A 1 78 ? -6.859 -1.919 0.781 1.00 92.62 78 ARG A C 1
ATOM 661 O O . ARG A 1 78 ? -7.003 -1.595 1.959 1.00 92.62 78 ARG A O 1
ATOM 668 N N . ARG A 1 79 ? -7.862 -1.893 -0.102 1.00 94.12 79 ARG A N 1
ATOM 669 C CA . ARG A 1 79 ? -9.247 -1.549 0.260 1.00 94.12 79 ARG A CA 1
ATOM 670 C C . ARG A 1 79 ? -9.844 -2.587 1.206 1.00 94.12 79 ARG A C 1
ATOM 672 O O . ARG A 1 79 ? -10.356 -2.210 2.253 1.00 94.12 79 ARG A O 1
ATOM 679 N N . GLN A 1 80 ? -9.717 -3.871 0.876 1.00 95.50 80 GLN A N 1
ATOM 680 C CA . GLN A 1 80 ? -10.214 -4.978 1.700 1.00 95.50 80 GLN A CA 1
ATOM 681 C C . GLN A 1 80 ? -9.515 -5.039 3.059 1.00 95.50 80 GLN A C 1
ATOM 683 O O . GLN A 1 80 ? -10.173 -5.210 4.074 1.00 95.50 80 GLN A O 1
ATOM 688 N N . ALA A 1 81 ? -8.199 -4.831 3.086 1.00 94.19 81 ALA A N 1
ATOM 689 C CA . ALA A 1 81 ? -7.401 -4.769 4.303 1.00 94.19 81 ALA A CA 1
ATOM 690 C C . ALA A 1 81 ? -7.903 -3.698 5.275 1.00 94.19 81 ALA A C 1
ATOM 692 O O . ALA A 1 81 ? -8.160 -3.995 6.439 1.00 94.19 81 ALA A O 1
ATOM 693 N N . LYS A 1 82 ? -8.057 -2.460 4.780 1.00 93.00 82 LYS A N 1
ATOM 694 C CA . LYS A 1 82 ? -8.567 -1.348 5.588 1.00 93.00 82 LYS A CA 1
ATOM 695 C C . LYS A 1 82 ? -9.994 -1.645 6.047 1.00 93.00 82 LYS A C 1
ATOM 697 O O . LYS A 1 82 ? -10.287 -1.489 7.223 1.00 93.00 82 LYS A O 1
ATOM 702 N N . LYS A 1 83 ? -10.860 -2.090 5.130 1.00 94.69 83 LYS A N 1
ATOM 703 C CA . LYS A 1 83 ? -12.256 -2.426 5.427 1.00 94.69 83 LYS A CA 1
ATOM 704 C C . LYS A 1 83 ? -12.348 -3.455 6.558 1.00 94.69 83 LYS A C 1
ATOM 706 O O . LYS A 1 83 ? -12.967 -3.155 7.566 1.00 94.69 83 LYS A O 1
ATOM 711 N N . LYS A 1 84 ? -11.658 -4.591 6.419 1.00 95.31 84 LYS A N 1
ATOM 712 C CA . LYS A 1 84 ? -11.656 -5.679 7.402 1.00 95.31 84 LYS A CA 1
ATOM 713 C C . LYS A 1 84 ? -11.230 -5.202 8.792 1.00 95.31 84 LYS A C 1
ATOM 715 O O . LYS A 1 84 ? -11.931 -5.471 9.752 1.00 95.31 84 LYS A O 1
ATOM 720 N N . TYR A 1 85 ? -10.142 -4.435 8.884 1.00 94.31 85 TYR A N 1
ATOM 721 C CA . TYR A 1 85 ? -9.670 -3.897 10.165 1.00 94.31 85 TYR A CA 1
ATOM 722 C C . TYR A 1 85 ? -10.722 -3.028 10.865 1.00 94.31 85 TYR A C 1
ATOM 724 O O . TYR A 1 85 ? -10.958 -3.178 12.059 1.00 94.31 85 TYR A O 1
ATOM 732 N N . PHE A 1 86 ? -11.368 -2.119 10.130 1.00 93.25 86 PHE A N 1
ATOM 733 C CA . PHE A 1 86 ? -12.396 -1.268 10.726 1.00 93.25 86 PHE A CA 1
ATOM 734 C C . PHE A 1 86 ? -13.685 -2.046 11.025 1.00 93.25 86 PHE A C 1
ATOM 736 O O . PHE A 1 86 ? -14.299 -1.781 12.048 1.00 93.25 86 PHE A O 1
ATOM 743 N N . GLU A 1 87 ? -14.078 -3.015 10.193 1.00 94.38 87 GLU A N 1
ATOM 744 C CA . GLU A 1 87 ? -15.218 -3.904 10.473 1.00 94.38 87 GLU A CA 1
ATOM 745 C C . GLU A 1 87 ? -15.021 -4.703 11.764 1.00 94.38 87 GLU A C 1
ATOM 747 O O . GLU A 1 87 ? -15.935 -4.761 12.582 1.00 94.38 87 GLU A O 1
ATOM 752 N N . GLU A 1 88 ? -13.830 -5.272 11.965 1.00 94.19 88 GLU A N 1
ATOM 753 C CA . GLU A 1 88 ? -13.470 -5.994 13.191 1.00 94.19 88 GLU A CA 1
ATOM 754 C C . GLU A 1 88 ? -13.558 -5.065 14.404 1.00 94.19 88 GLU A C 1
ATOM 756 O O . GLU A 1 88 ? -14.255 -5.364 15.367 1.00 94.19 88 GLU A O 1
ATOM 761 N N . ARG A 1 89 ? -12.977 -3.868 14.309 1.00 93.00 89 ARG A N 1
ATOM 762 C CA . ARG A 1 89 ? -12.993 -2.910 15.416 1.00 93.00 89 ARG A CA 1
ATOM 763 C C . ARG A 1 89 ? -14.389 -2.389 15.761 1.00 93.00 89 ARG A C 1
ATOM 765 O O . ARG A 1 89 ? -14.729 -2.266 16.930 1.00 93.00 89 ARG A O 1
ATOM 772 N N . PHE A 1 90 ? -15.226 -2.124 14.757 1.00 92.75 90 PHE A N 1
ATOM 773 C CA . PHE A 1 90 ? -16.628 -1.767 14.993 1.00 92.75 90 PHE A CA 1
ATOM 774 C C . PHE A 1 90 ? -17.429 -2.920 15.609 1.00 92.75 90 PHE A C 1
ATOM 776 O O . PHE A 1 90 ? -18.402 -2.671 16.320 1.00 92.75 90 PHE A O 1
ATOM 783 N N . SER A 1 91 ? -17.052 -4.170 15.328 1.00 93.12 91 SER A N 1
ATOM 784 C CA . SER A 1 91 ? -17.657 -5.339 15.965 1.00 93.12 91 SER A CA 1
ATOM 785 C C . SER A 1 91 ? -17.238 -5.462 17.432 1.00 93.12 91 SER A C 1
ATOM 787 O O . SER A 1 91 ? -18.084 -5.789 18.264 1.00 93.12 91 SER A O 1
ATOM 789 N N . ASP A 1 92 ? -15.973 -5.180 17.744 1.00 90.81 92 ASP A N 1
ATOM 790 C CA . ASP A 1 92 ? -15.426 -5.242 19.104 1.00 90.81 92 ASP A CA 1
ATOM 791 C C . ASP A 1 92 ? -15.996 -4.133 20.006 1.00 90.81 92 ASP A C 1
ATOM 793 O O . ASP A 1 92 ? -16.354 -4.389 21.154 1.00 90.81 92 ASP A O 1
ATOM 797 N N . ASP A 1 93 ? -16.183 -2.924 19.466 1.00 90.12 93 ASP A N 1
ATOM 798 C CA . ASP A 1 93 ? -16.702 -1.752 20.192 1.00 90.12 93 ASP A CA 1
ATOM 799 C C . ASP A 1 93 ? -18.246 -1.660 20.193 1.00 90.12 93 ASP A C 1
ATOM 801 O O . ASP A 1 93 ? -18.843 -0.611 20.476 1.00 90.12 93 ASP A O 1
ATOM 805 N N . LYS A 1 94 ? -18.941 -2.753 19.850 1.00 88.12 94 LYS A N 1
ATOM 806 C CA . LYS A 1 94 ? -20.399 -2.757 19.691 1.00 88.12 94 LYS A CA 1
ATOM 807 C C . LYS A 1 94 ? -21.108 -2.421 21.007 1.00 88.12 94 LYS A C 1
ATOM 809 O O . LYS A 1 94 ? -21.060 -3.172 21.975 1.00 88.12 94 LYS A O 1
ATOM 814 N N . GLY A 1 95 ? -21.867 -1.326 20.994 1.00 87.75 95 GLY A N 1
ATOM 815 C CA . GLY A 1 95 ? -22.630 -0.848 22.153 1.00 87.75 95 GLY A CA 1
ATOM 816 C C . GLY A 1 95 ? -21.926 0.253 22.948 1.00 87.75 95 GLY A C 1
ATOM 817 O O . GLY A 1 95 ? -22.586 0.924 23.739 1.00 87.75 95 GLY A O 1
ATOM 818 N N . ASP A 1 96 ? -20.644 0.521 22.681 1.00 93.31 96 ASP A N 1
ATOM 819 C CA . ASP A 1 96 ? -19.948 1.694 23.206 1.00 93.31 96 ASP A CA 1
ATOM 820 C C . ASP A 1 96 ? -19.965 2.825 22.167 1.00 93.31 96 ASP A C 1
ATOM 822 O O . ASP A 1 96 ? -19.219 2.854 21.184 1.00 93.31 96 ASP A O 1
ATOM 826 N N . THR A 1 97 ? -20.841 3.804 22.401 1.00 91.50 97 THR A N 1
ATOM 827 C CA . THR A 1 97 ? -20.983 4.975 21.522 1.00 91.50 97 THR A CA 1
ATOM 828 C C . THR A 1 97 ? -19.708 5.820 21.494 1.00 91.50 97 THR A C 1
ATOM 830 O O . THR A 1 97 ? -19.357 6.369 20.450 1.00 91.50 97 THR A O 1
ATOM 833 N N . ARG A 1 98 ? -18.988 5.927 22.618 1.00 91.81 98 ARG A N 1
ATOM 834 C CA . ARG A 1 98 ? -17.762 6.727 22.704 1.00 91.81 98 ARG A CA 1
ATOM 835 C C . ARG A 1 98 ? -16.636 6.062 21.920 1.00 91.81 98 ARG A C 1
ATOM 837 O O . ARG A 1 98 ? -15.975 6.752 21.144 1.00 91.81 98 ARG A O 1
ATOM 844 N N . ALA A 1 99 ? -16.448 4.756 22.094 1.00 90.94 99 ALA A N 1
ATOM 845 C CA . ALA A 1 99 ? -15.460 3.990 21.339 1.00 90.94 99 ALA A CA 1
ATOM 846 C C . ALA A 1 99 ? -15.771 4.028 19.834 1.00 90.94 99 ALA A C 1
ATOM 848 O O . ALA A 1 99 ? -14.907 4.377 19.032 1.00 90.94 99 ALA A O 1
ATOM 849 N N . THR A 1 100 ? -17.041 3.852 19.451 1.00 92.31 100 THR A N 1
ATOM 850 C CA . THR A 1 100 ? -17.486 3.972 18.050 1.00 92.31 100 THR A CA 1
ATOM 851 C C . THR A 1 100 ? -17.080 5.315 17.426 1.00 92.31 100 THR A C 1
ATOM 853 O O . THR A 1 100 ? -16.537 5.350 16.319 1.00 92.31 10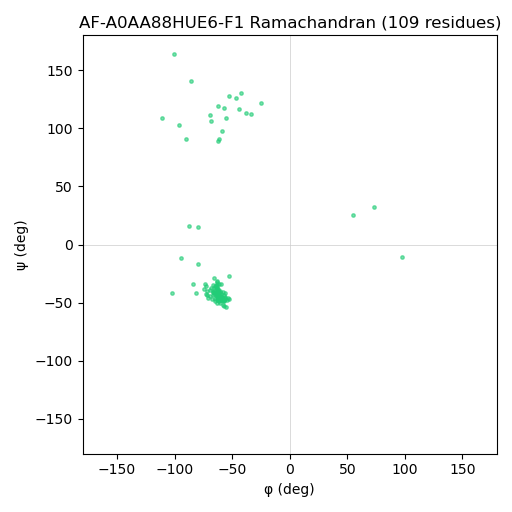0 THR A O 1
ATOM 856 N N . TRP A 1 101 ? -17.282 6.435 18.133 1.00 92.88 101 TRP A N 1
ATOM 857 C CA . TRP A 1 101 ? -16.860 7.757 17.650 1.00 92.88 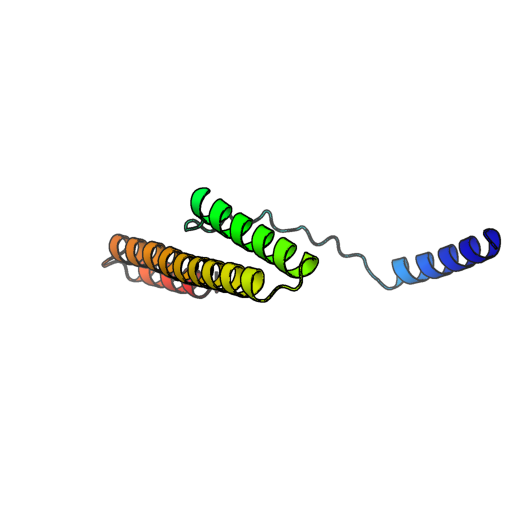101 TRP A CA 1
ATOM 858 C C . TRP A 1 101 ? -15.340 7.899 17.522 1.00 92.88 101 TRP A C 1
ATOM 860 O O . TRP A 1 101 ? -14.868 8.542 16.583 1.00 92.88 101 TRP A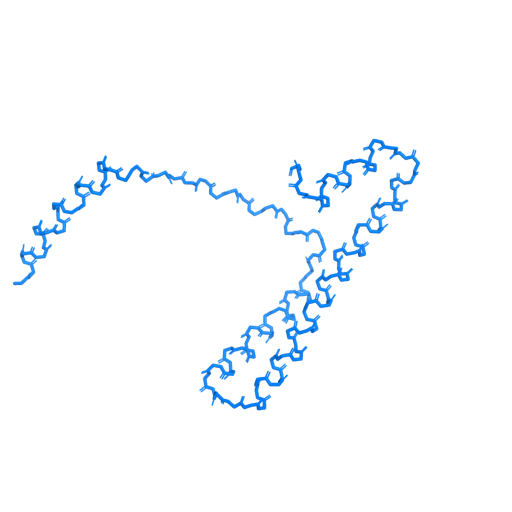 O 1
ATOM 870 N N . GLN A 1 102 ? -14.560 7.284 18.413 1.00 91.06 102 GLN A N 1
ATOM 871 C CA . GLN A 1 102 ? -13.099 7.252 18.284 1.00 91.06 102 GLN A CA 1
ATOM 872 C C . GLN A 1 102 ? -12.667 6.494 17.024 1.00 91.06 102 GLN A C 1
ATOM 874 O O . GLN A 1 102 ? -11.836 6.999 16.267 1.00 91.06 102 GLN A O 1
ATOM 879 N N . VAL A 1 103 ? -13.279 5.338 16.747 1.00 91.31 103 VAL A N 1
ATOM 880 C CA . VAL A 1 103 ? -13.015 4.554 15.531 1.00 91.31 103 VAL A CA 1
ATOM 881 C C . VAL A 1 103 ? -13.355 5.348 14.265 1.00 91.31 103 VAL A C 1
ATOM 883 O O . VAL A 1 103 ? -12.581 5.334 13.306 1.00 91.31 103 VAL A O 1
ATOM 886 N N . ILE A 1 104 ? -14.469 6.091 14.261 1.00 90.62 104 ILE A N 1
ATOM 887 C CA . ILE A 1 104 ? -14.850 6.978 13.147 1.00 90.62 104 ILE A CA 1
ATOM 888 C C . ILE A 1 104 ? -13.804 8.079 12.941 1.00 90.62 104 ILE A C 1
ATOM 890 O O . ILE A 1 104 ? -13.375 8.317 11.809 1.00 90.62 104 ILE A O 1
ATOM 894 N N . ASN A 1 105 ? -13.362 8.731 14.017 1.00 90.06 105 ASN A N 1
ATOM 895 C CA . ASN A 1 105 ? -12.360 9.792 13.931 1.00 90.06 105 ASN A CA 1
ATOM 896 C C . ASN A 1 105 ? -11.017 9.274 13.390 1.00 90.06 105 ASN A C 1
ATOM 898 O O . ASN A 1 105 ? -10.398 9.938 12.555 1.00 90.06 105 ASN A O 1
ATOM 902 N N . GLU A 1 106 ? -10.599 8.068 13.788 1.00 89.31 106 GLU A N 1
ATOM 903 C CA . GLU A 1 106 ? -9.405 7.415 13.234 1.00 89.31 106 GLU A CA 1
ATOM 904 C C . GLU A 1 106 ? -9.596 7.036 11.756 1.00 89.31 106 GLU A C 1
ATOM 906 O O . GLU A 1 106 ? -8.701 7.235 10.933 1.00 89.31 106 GLU A O 1
ATOM 911 N N . PHE A 1 107 ? -10.778 6.539 11.376 1.00 88.50 107 PHE A N 1
ATOM 912 C CA . PHE A 1 107 ? -11.089 6.213 9.982 1.00 88.50 107 PHE A CA 1
ATOM 913 C C . PHE A 1 107 ? -10.994 7.436 9.056 1.00 88.50 107 PHE A C 1
ATOM 915 O O . PHE A 1 107 ? -10.484 7.309 7.929 1.00 88.50 107 PHE A O 1
ATOM 922 N N . MET A 1 108 ? -11.473 8.585 9.546 1.00 87.31 108 MET A N 1
ATOM 923 C CA . MET A 1 108 ? -11.483 9.886 8.868 1.00 87.31 108 MET A CA 1
ATOM 924 C C . MET A 1 108 ? -10.126 10.607 8.917 1.00 87.31 108 MET A C 1
ATOM 926 O O . MET A 1 108 ? -9.903 11.511 8.115 1.00 87.31 108 MET A O 1
ATOM 930 N N . GLY A 1 109 ? -9.211 10.200 9.806 1.00 81.31 109 GLY A N 1
ATOM 931 C CA . GLY A 1 109 ? -7.895 10.828 9.976 1.00 8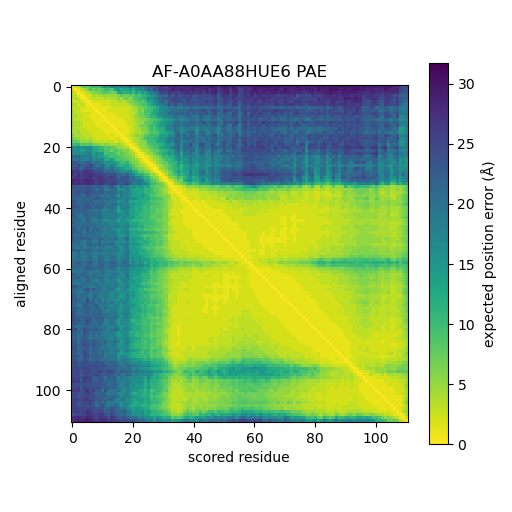1.31 109 GLY A CA 1
ATOM 932 C C . GLY A 1 109 ? -7.948 12.196 10.663 1.00 81.31 109 GLY A C 1
ATOM 933 O O . GLY A 1 109 ? -7.167 13.078 10.317 1.00 81.31 109 GLY A O 1
ATOM 934 N N . VAL A 1 110 ? -8.905 12.386 11.576 1.00 72.94 110 VAL A N 1
ATOM 935 C CA . VAL A 1 110 ? -9.122 13.641 12.326 1.00 72.94 110 VAL A CA 1
ATOM 936 C C . VAL A 1 110 ? -8.403 13.629 13.690 1.00 72.94 110 VAL A C 1
ATOM 938 O O . VAL A 1 110 ? -8.286 14.673 14.328 1.00 72.94 110 VAL A O 1
ATOM 941 N N . LEU A 1 111 ? -7.897 12.466 14.117 1.00 54.44 111 LEU A N 1
ATOM 942 C CA . LEU A 1 111 ? -7.059 12.269 15.309 1.00 54.44 111 LEU A CA 1
ATOM 943 C C . LEU A 1 111 ? -5.563 12.285 14.970 1.00 54.44 111 LEU A C 1
ATOM 945 O O . LEU A 1 111 ? -5.200 11.754 13.895 1.00 54.44 111 LEU A O 1
#

Secondary structure (DSSP, 8-state):
-HHHHHHHHHHHHHHHHHHS------PPP--S--TT--HHHHHHHHHHHHHHHHHHHH--HHHHHHHHHHHHHHHHHHHHHHHHHHHHHHHHTTT-HHHHHHHHHHHHT--

InterPro domains:
  IPR060033 Female sterile protein K10, C-terminal domain [PF28493] (43-88)